Protein AF-A0A0P9UDA4-F1 (afdb_monomer_lite)

Structure (mmCIF, N/CA/C/O backbone):
data_AF-A0A0P9UDA4-F1
#
_entry.id   AF-A0A0P9UDA4-F1
#
loop_
_atom_site.group_PDB
_atom_site.id
_atom_site.type_symbol
_atom_site.label_atom_id
_atom_site.label_alt_id
_atom_site.label_comp_id
_atom_site.label_asy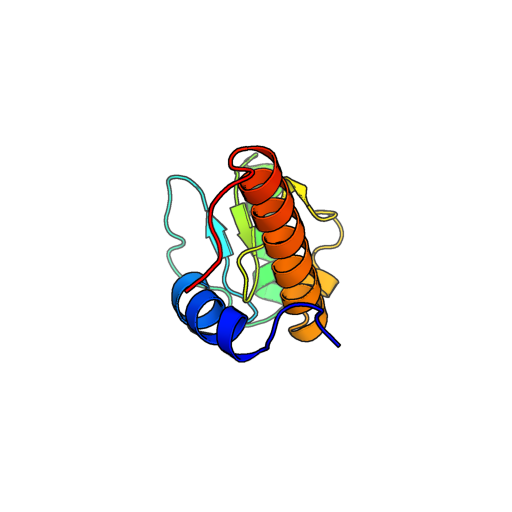m_id
_atom_site.label_entity_id
_atom_site.label_seq_id
_atom_site.pdbx_PDB_ins_code
_atom_site.Cartn_x
_atom_site.Cartn_y
_atom_site.Cartn_z
_atom_site.occupancy
_atom_site.B_iso_or_equiv
_atom_site.auth_seq_id
_atom_site.auth_comp_id
_atom_site.auth_asym_id
_atom_site.auth_atom_id
_atom_site.pdbx_PDB_model_num
ATOM 1 N N . ALA A 1 1 ? 11.739 -12.429 -7.109 1.00 46.22 1 ALA A N 1
ATOM 2 C CA . ALA A 1 1 ? 12.213 -11.036 -6.944 1.00 46.22 1 ALA A CA 1
ATOM 3 C C . ALA A 1 1 ? 11.407 -10.136 -7.881 1.00 46.22 1 ALA A C 1
ATOM 5 O O . ALA A 1 1 ? 10.930 -10.681 -8.873 1.00 46.22 1 ALA A O 1
ATOM 6 N N . PRO A 1 2 ? 11.183 -8.840 -7.580 1.00 55.38 2 PRO A N 1
ATOM 7 C CA . PRO A 1 2 ? 10.509 -7.946 -8.519 1.00 55.38 2 PRO A CA 1
ATOM 8 C C . PRO A 1 2 ? 11.324 -7.843 -9.812 1.00 55.38 2 PRO A C 1
ATOM 10 O O . PRO A 1 2 ? 12.552 -7.828 -9.785 1.00 55.38 2 PRO A O 1
ATOM 13 N N . SER A 1 3 ? 10.622 -7.813 -10.932 1.00 67.00 3 SER A N 1
ATOM 14 C CA . SER A 1 3 ? 11.156 -7.659 -12.288 1.00 67.00 3 SER A CA 1
ATOM 15 C C . SER A 1 3 ? 11.592 -6.220 -12.601 1.00 67.00 3 SER A C 1
ATOM 17 O O . SER A 1 3 ? 12.368 -5.992 -13.525 1.00 67.00 3 SER A O 1
ATOM 19 N N . ILE A 1 4 ? 11.174 -5.258 -11.772 1.00 71.25 4 ILE A N 1
ATOM 20 C CA . ILE A 1 4 ? 11.683 -3.883 -11.731 1.00 71.25 4 ILE A CA 1
ATOM 21 C C . ILE A 1 4 ? 12.861 -3.801 -10.751 1.00 71.25 4 ILE A C 1
ATOM 23 O O . ILE A 1 4 ? 12.786 -4.309 -9.629 1.00 71.25 4 ILE A O 1
ATOM 27 N N . HIS A 1 5 ? 13.927 -3.099 -11.143 1.00 73.38 5 HIS A N 1
ATOM 28 C CA . HIS A 1 5 ? 15.087 -2.875 -10.283 1.00 73.38 5 HIS A CA 1
ATOM 29 C C . HIS A 1 5 ? 14.683 -2.135 -8.985 1.00 73.38 5 HIS A C 1
ATOM 31 O O . HIS A 1 5 ? 13.993 -1.115 -9.060 1.00 73.38 5 HIS A O 1
ATOM 37 N N . PRO A 1 6 ? 15.130 -2.568 -7.786 1.00 71.31 6 PRO A N 1
ATOM 38 C CA . PRO A 1 6 ? 14.732 -1.950 -6.514 1.00 71.31 6 PRO A CA 1
ATOM 39 C C . PRO A 1 6 ? 14.954 -0.432 -6.447 1.00 71.31 6 PRO A C 1
ATOM 41 O O . PRO A 1 6 ? 14.128 0.287 -5.891 1.00 71.31 6 PRO A O 1
ATOM 44 N N . ALA A 1 7 ? 16.024 0.070 -7.077 1.00 76.25 7 ALA A N 1
ATOM 45 C CA . ALA A 1 7 ? 16.315 1.507 -7.148 1.00 76.25 7 ALA A CA 1
ATOM 46 C C . ALA A 1 7 ? 15.215 2.332 -7.846 1.00 76.25 7 ALA A C 1
ATOM 48 O O . ALA A 1 7 ? 15.097 3.525 -7.583 1.00 76.25 7 ALA A O 1
ATOM 49 N N . THR A 1 8 ? 14.397 1.711 -8.699 1.00 79.25 8 THR A N 1
ATOM 50 C CA . THR A 1 8 ? 13.256 2.355 -9.360 1.00 79.25 8 THR A CA 1
ATOM 51 C C . THR A 1 8 ? 12.040 2.437 -8.434 1.00 79.25 8 THR A C 1
ATOM 53 O O . THR A 1 8 ? 11.321 3.431 -8.460 1.00 79.25 8 THR A O 1
ATOM 56 N N . LEU A 1 9 ? 11.814 1.430 -7.581 1.00 84.06 9 LEU A N 1
ATOM 57 C CA . LEU A 1 9 ? 10.660 1.390 -6.671 1.00 84.06 9 LEU A CA 1
ATOM 58 C C . LEU A 1 9 ? 10.852 2.242 -5.413 1.00 84.06 9 LEU A C 1
ATOM 60 O O . LEU A 1 9 ? 9.888 2.831 -4.935 1.00 84.06 9 LEU A O 1
ATOM 64 N N . THR A 1 10 ? 12.070 2.351 -4.881 1.00 87.31 10 THR A N 1
ATOM 65 C CA . THR A 1 10 ? 12.350 3.136 -3.664 1.00 87.31 10 THR A CA 1
ATOM 66 C C . THR A 1 10 ? 11.843 4.587 -3.714 1.00 87.31 10 THR A C 1
ATOM 68 O O . THR A 1 10 ? 11.149 4.991 -2.777 1.00 87.31 10 THR A O 1
ATOM 71 N N . PRO A 1 11 ? 12.145 5.400 -4.751 1.00 90.31 11 PRO A N 1
ATOM 72 C CA . PRO A 1 11 ? 11.641 6.772 -4.816 1.00 90.31 11 PRO A CA 1
ATOM 73 C C . PRO A 1 11 ? 10.116 6.830 -4.962 1.00 90.31 11 PRO A C 1
ATOM 75 O O . PRO A 1 11 ? 9.503 7.732 -4.399 1.00 90.31 11 PRO A O 1
ATOM 78 N N . ILE A 1 12 ? 9.504 5.856 -5.646 1.00 88.56 12 ILE A N 1
ATOM 79 C CA . ILE A 1 12 ? 8.044 5.745 -5.759 1.00 88.56 12 ILE A CA 1
ATOM 80 C C . ILE A 1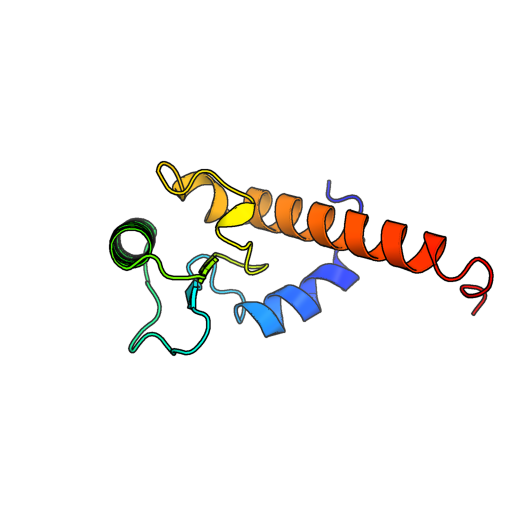 12 ? 7.449 5.523 -4.370 1.00 88.56 12 ILE A C 1
ATOM 82 O O . ILE A 1 12 ? 6.672 6.342 -3.902 1.00 88.56 12 ILE A O 1
ATOM 86 N N . VAL A 1 13 ? 7.890 4.490 -3.651 1.00 93.50 13 VAL A N 1
ATOM 87 C CA . VAL A 1 13 ? 7.381 4.166 -2.306 1.00 93.50 13 VAL A CA 1
ATOM 88 C C . VAL A 1 13 ? 7.530 5.340 -1.339 1.00 93.50 13 VAL A C 1
ATOM 90 O O . VAL A 1 13 ? 6.626 5.612 -0.547 1.00 93.50 13 VAL A O 1
ATOM 93 N N . LYS A 1 14 ? 8.651 6.069 -1.411 1.00 93.94 14 LYS A N 1
ATOM 94 C CA . LYS A 1 14 ? 8.865 7.269 -0.597 1.00 93.94 14 LYS A CA 1
ATOM 95 C C . LYS A 1 14 ? 7.800 8.334 -0.867 1.00 93.94 14 LYS A C 1
ATOM 97 O O . LYS A 1 14 ? 7.250 8.872 0.088 1.00 93.94 14 LYS A O 1
ATOM 102 N N . THR A 1 15 ? 7.516 8.630 -2.133 1.00 92.12 15 THR A N 1
ATOM 103 C CA . THR A 1 15 ? 6.506 9.625 -2.529 1.00 92.12 15 THR A CA 1
ATOM 104 C C . THR A 1 15 ? 5.089 9.162 -2.200 1.00 92.12 15 THR A C 1
ATOM 106 O O . THR A 1 15 ? 4.293 9.945 -1.695 1.00 92.12 15 THR A O 1
ATOM 109 N N . GLU A 1 16 ? 4.793 7.888 -2.444 1.00 91.62 16 GLU A N 1
ATOM 110 C CA . GLU A 1 16 ? 3.447 7.324 -2.333 1.00 91.62 16 GLU A CA 1
ATOM 111 C C . GLU A 1 16 ? 3.007 7.092 -0.881 1.00 91.62 16 GLU A C 1
ATOM 113 O O . GLU A 1 16 ? 1.836 7.240 -0.545 1.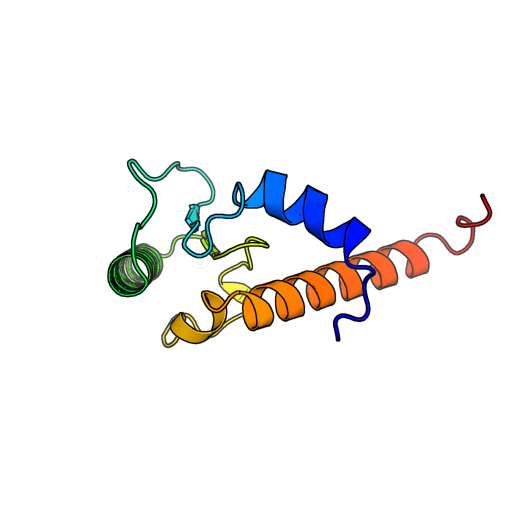00 91.62 16 GLU A O 1
ATOM 118 N N . SER A 1 17 ? 3.935 6.722 0.005 1.00 95.38 17 SER A N 1
ATOM 119 C CA . SER A 1 17 ? 3.582 6.288 1.365 1.00 95.38 17 SER A CA 1
ATOM 120 C C . SER A 1 17 ? 4.507 6.800 2.463 1.00 95.38 17 SER A C 1
ATOM 122 O O . SER A 1 17 ? 4.241 6.550 3.637 1.00 95.38 17 SER A O 1
ATOM 124 N N . SER A 1 18 ? 5.617 7.470 2.129 1.00 95.75 18 SER A N 1
ATOM 125 C CA . SER A 1 18 ? 6.705 7.745 3.085 1.00 95.75 18 SER A CA 1
ATOM 126 C C . SER A 1 18 ? 7.183 6.483 3.824 1.00 95.75 18 SER A C 1
ATOM 128 O O . SER A 1 18 ? 7.570 6.550 4.987 1.00 95.75 18 SER A O 1
ATOM 130 N N . PHE A 1 19 ? 7.149 5.329 3.145 1.00 95.81 19 PHE A N 1
ATOM 131 C CA . PHE A 1 19 ? 7.437 4.000 3.702 1.00 95.81 19 PHE A CA 1
ATOM 132 C C . PHE A 1 19 ? 6.465 3.519 4.794 1.00 95.81 19 PHE A C 1
ATOM 134 O O . PHE A 1 19 ? 6.783 2.576 5.516 1.00 95.81 19 PHE A O 1
ATOM 141 N N . ASN A 1 20 ? 5.273 4.112 4.909 1.00 97.56 20 ASN A N 1
ATOM 142 C CA . ASN A 1 20 ? 4.226 3.596 5.785 1.00 97.56 20 ASN A CA 1
ATOM 143 C C . ASN A 1 20 ? 3.503 2.410 5.109 1.00 97.56 20 ASN A C 1
ATOM 145 O O . ASN A 1 20 ? 2.773 2.623 4.135 1.00 97.56 20 ASN A O 1
ATOM 149 N N . PRO A 1 21 ? 3.638 1.168 5.618 1.00 97.75 21 PRO A N 1
ATOM 150 C CA . PRO A 1 21 ? 2.979 0.009 5.023 1.00 97.75 21 PRO A CA 1
ATOM 151 C C . PRO A 1 21 ? 1.456 0.079 5.120 1.00 97.75 21 PRO A C 1
ATOM 153 O O . PRO A 1 21 ? 0.795 -0.570 4.322 1.00 97.75 21 PRO A O 1
ATOM 156 N N . TYR A 1 22 ? 0.903 0.883 6.032 1.00 98.62 22 TYR A N 1
ATOM 157 C CA . TYR A 1 22 ? -0.535 1.056 6.239 1.00 98.62 22 TYR A CA 1
ATOM 158 C C . TYR A 1 22 ? -1.087 2.342 5.615 1.00 98.62 22 TYR A C 1
ATOM 160 O O . TYR A 1 22 ? -2.202 2.744 5.938 1.00 98.62 22 TYR A O 1
ATOM 168 N N . ALA A 1 23 ? -0.323 3.005 4.740 1.00 98.50 23 ALA A N 1
ATOM 169 C CA . ALA A 1 23 ? -0.769 4.226 4.080 1.00 98.50 23 ALA A CA 1
ATOM 170 C C . ALA A 1 23 ? -2.052 3.989 3.268 1.00 98.50 23 ALA A C 1
ATOM 172 O O . ALA A 1 23 ? -2.121 3.061 2.463 1.00 98.50 23 ALA A O 1
ATOM 173 N N . ILE A 1 24 ? -3.044 4.858 3.433 1.00 98.62 24 ILE A N 1
ATOM 174 C CA . ILE A 1 24 ? -4.290 4.871 2.670 1.00 98.62 24 ILE A CA 1
ATOM 175 C C . ILE A 1 24 ? -4.465 6.259 2.052 1.00 98.62 24 ILE A C 1
ATOM 177 O O . ILE A 1 24 ? -4.595 7.263 2.763 1.00 98.62 24 ILE A O 1
ATOM 181 N N . GLY A 1 25 ? -4.478 6.303 0.722 1.00 98.12 25 GLY A N 1
ATOM 182 C CA . GLY A 1 25 ? -4.787 7.484 -0.077 1.00 98.12 25 GLY A CA 1
ATOM 183 C C . GLY A 1 25 ? -6.214 7.407 -0.609 1.00 98.12 25 GLY A C 1
ATOM 184 O O . GLY A 1 25 ? -6.638 6.362 -1.098 1.00 98.12 25 GLY A O 1
ATOM 185 N N . VAL A 1 26 ? -6.971 8.501 -0.531 1.00 98.31 26 VAL A N 1
ATOM 186 C CA . VAL A 1 26 ? -8.374 8.548 -0.969 1.00 98.31 26 VAL A CA 1
ATOM 187 C C . VAL A 1 26 ? -8.551 9.654 -2.004 1.00 98.31 26 VAL A C 1
ATOM 189 O O . VAL A 1 26 ? -8.067 10.770 -1.833 1.00 98.31 26 VAL A O 1
ATOM 192 N N . VAL A 1 27 ? -9.247 9.367 -3.102 1.00 97.06 27 VAL A N 1
ATOM 193 C CA . VAL A 1 27 ? -9.487 10.362 -4.151 1.00 97.06 27 VAL A CA 1
ATOM 194 C C . VAL A 1 27 ? -10.412 11.454 -3.614 1.00 97.06 27 VAL A C 1
ATOM 196 O O . VAL A 1 27 ? -11.514 11.174 -3.146 1.00 97.06 27 VAL A O 1
ATOM 199 N N . GLY A 1 28 ? -9.959 12.706 -3.693 1.00 95.25 28 GLY A N 1
ATOM 200 C CA . GLY A 1 28 ? -10.751 13.883 -3.324 1.00 95.25 28 GLY A CA 1
ATOM 201 C C . GLY A 1 28 ? -10.835 14.182 -1.823 1.00 95.25 28 GLY A C 1
ATOM 202 O O . GLY A 1 28 ? -11.520 15.132 -1.453 1.00 95.25 28 GLY A O 1
ATOM 203 N N . LYS A 1 29 ? -10.152 13.423 -0.954 1.00 94.12 29 LYS A N 1
ATOM 204 C CA . LYS A 1 29 ? -10.087 13.713 0.489 1.00 94.12 29 LYS A CA 1
ATOM 205 C C . LYS A 1 29 ? -8.804 13.197 1.133 1.00 94.12 29 LYS A C 1
ATOM 207 O O . LYS A 1 29 ? -8.206 12.230 0.678 1.00 94.12 29 LYS A O 1
ATOM 212 N N . VAL A 1 30 ? -8.413 13.831 2.234 1.00 94.19 30 VAL A N 1
ATOM 213 C CA . VAL A 1 30 ? -7.285 13.406 3.071 1.00 94.19 30 VAL A CA 1
ATOM 214 C C . VAL A 1 30 ? -7.841 12.800 4.353 1.00 94.19 30 VAL A C 1
ATOM 216 O O . VAL A 1 30 ? -8.745 13.370 4.966 1.00 94.19 30 VAL A O 1
ATOM 219 N N . LEU A 1 31 ? -7.320 11.640 4.756 1.00 94.94 31 LEU A N 1
ATOM 220 C CA . LEU A 1 31 ? -7.673 11.054 6.045 1.00 94.94 31 LEU A CA 1
ATOM 221 C C . LEU A 1 31 ? -7.134 11.937 7.184 1.00 94.94 31 LEU A C 1
ATOM 223 O O . LEU A 1 31 ? -5.976 12.349 7.116 1.00 94.94 31 LEU A O 1
ATOM 227 N N . PRO A 1 32 ? -7.909 12.181 8.258 1.00 94.44 32 PRO A N 1
ATOM 228 C CA . PRO A 1 32 ? -7.440 12.968 9.401 1.00 94.44 32 PRO A CA 1
ATOM 229 C C . PRO A 1 32 ? -6.183 12.386 10.060 1.00 94.44 32 PRO A C 1
ATOM 231 O O . PRO A 1 32 ? -5.336 13.124 10.556 1.00 94.44 32 PRO A O 1
ATOM 234 N N . ARG A 1 33 ? -6.064 11.052 10.056 1.00 96.06 33 ARG A N 1
ATOM 235 C CA . ARG A 1 33 ? -4.870 10.315 10.471 1.00 96.06 33 ARG A CA 1
ATOM 236 C C . ARG A 1 33 ? -4.704 9.062 9.622 1.00 96.06 33 ARG A C 1
ATOM 238 O O . ARG A 1 33 ? -5.692 8.457 9.213 1.00 96.06 33 ARG A O 1
ATOM 245 N N . GLN A 1 34 ? -3.457 8.665 9.403 1.00 98.12 34 GLN A N 1
ATOM 246 C CA . GLN A 1 34 ? -3.147 7.375 8.797 1.00 98.12 34 GLN A CA 1
ATOM 247 C C . GLN A 1 34 ? -3.287 6.248 9.836 1.00 98.12 34 GLN A C 1
ATOM 249 O O . GLN A 1 34 ? -3.023 6.493 11.020 1.00 98.12 34 GLN A O 1
ATOM 254 N N . PRO A 1 35 ? -3.692 5.034 9.422 1.00 98.38 35 PRO A N 1
ATOM 255 C CA . PRO A 1 35 ? -3.681 3.867 10.297 1.00 98.38 35 PRO A CA 1
ATOM 256 C C . PRO A 1 35 ? -2.276 3.570 10.828 1.00 98.38 35 PRO A C 1
ATOM 258 O O . PRO A 1 35 ? -1.280 3.765 10.125 1.00 98.38 35 PRO A O 1
ATOM 261 N N . GLN A 1 36 ? -2.201 3.077 12.062 1.00 97.69 36 GLN A N 1
ATOM 262 C CA . GLN A 1 36 ? -0.945 2.700 12.722 1.00 97.69 36 GLN A CA 1
ATOM 263 C C . GLN A 1 36 ? -0.774 1.183 12.872 1.00 97.69 36 GLN A C 1
ATOM 265 O O . GLN A 1 36 ? 0.298 0.716 13.254 1.00 97.69 36 GLN A O 1
ATOM 270 N N . SER A 1 37 ? -1.809 0.407 12.551 1.00 98.44 37 SER A N 1
ATOM 271 C CA . SER A 1 37 ? -1.788 -1.052 12.581 1.00 98.44 37 SER A CA 1
ATOM 272 C C . SER A 1 37 ? -2.574 -1.641 11.413 1.00 98.44 37 SER A C 1
ATOM 274 O O . SER A 1 37 ? -3.376 -0.956 10.772 1.00 98.44 37 SER A O 1
ATOM 276 N N . LEU A 1 38 ? -2.364 -2.937 11.169 1.00 98.62 38 LEU A N 1
ATOM 277 C CA . LEU A 1 38 ? -3.136 -3.692 10.187 1.00 98.62 38 LEU A CA 1
ATOM 278 C C . LEU A 1 38 ? -4.640 -3.642 10.495 1.00 98.62 38 LEU A C 1
ATOM 280 O O . LEU A 1 38 ? -5.430 -3.377 9.595 1.00 98.62 38 LEU A O 1
ATOM 284 N N . ASP A 1 39 ? -5.026 -3.831 11.757 1.00 98.56 39 ASP A N 1
ATOM 285 C CA . ASP A 1 39 ? -6.435 -3.830 12.166 1.00 98.56 39 ASP A CA 1
ATOM 286 C C . ASP A 1 39 ? -7.102 -2.475 11.903 1.00 98.56 39 ASP A C 1
ATOM 288 O O . ASP A 1 39 ? -8.198 -2.421 11.343 1.00 98.56 39 ASP A O 1
ATOM 292 N N . GLU A 1 40 ? -6.425 -1.367 12.234 1.00 98.56 40 GLU A N 1
ATOM 293 C CA . GLU A 1 40 ? -6.924 -0.029 11.904 1.00 98.56 40 GLU A CA 1
ATOM 294 C C . GLU A 1 40 ? -7.061 0.160 10.390 1.00 98.56 40 GLU A C 1
ATOM 296 O O . GLU A 1 40 ? -8.054 0.715 9.921 1.00 98.56 40 GLU A O 1
ATOM 301 N N . ALA A 1 41 ? -6.086 -0.319 9.616 1.00 98.69 41 ALA A N 1
ATOM 302 C CA . ALA A 1 41 ? -6.094 -0.178 8.167 1.00 98.69 41 ALA A CA 1
ATOM 303 C C . ALA A 1 41 ? -7.255 -0.957 7.529 1.00 98.69 41 ALA A C 1
ATOM 305 O O . ALA A 1 41 ? -7.955 -0.427 6.667 1.00 98.69 41 ALA A O 1
ATOM 306 N N . VAL A 1 42 ? -7.520 -2.177 8.003 1.00 98.69 42 VAL A N 1
ATOM 307 C CA . VAL A 1 42 ? -8.659 -3.003 7.573 1.00 98.69 42 VAL A CA 1
ATOM 308 C C . VAL A 1 42 ? -9.991 -2.331 7.916 1.00 98.69 42 VAL A C 1
ATOM 310 O O . VAL A 1 42 ? -10.902 -2.333 7.088 1.00 98.69 42 VAL A O 1
ATOM 313 N N . LEU A 1 43 ? -10.117 -1.727 9.102 1.00 98.56 43 LEU A N 1
ATOM 314 C CA . LEU A 1 43 ? -11.326 -0.992 9.492 1.00 98.56 43 LEU A CA 1
ATOM 315 C C . LEU A 1 43 ? -11.576 0.218 8.584 1.00 98.56 43 LEU A C 1
ATOM 317 O O . LEU A 1 43 ? -12.697 0.401 8.110 1.00 98.56 43 LEU A O 1
ATOM 321 N N . VAL A 1 44 ? -10.536 1.000 8.282 1.00 98.56 44 VAL A N 1
ATOM 322 C CA . VAL A 1 44 ? -10.648 2.140 7.359 1.00 98.56 44 VAL A CA 1
ATOM 323 C C . VAL A 1 44 ? -11.017 1.673 5.950 1.00 98.56 44 VAL A C 1
ATOM 325 O O . VAL A 1 44 ? -11.868 2.289 5.313 1.00 98.56 44 VAL A O 1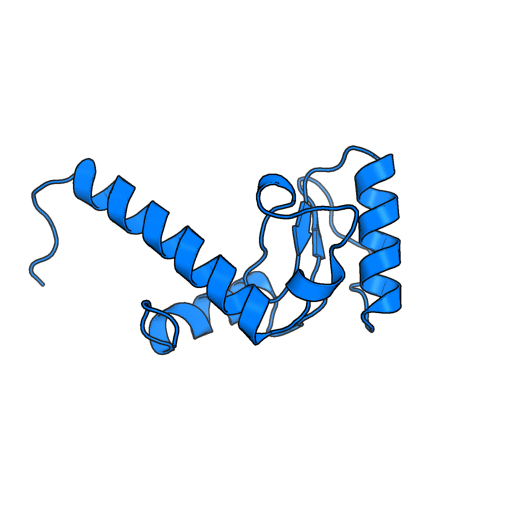
ATOM 328 N N . VAL A 1 45 ? -10.445 0.565 5.462 1.00 98.62 45 VAL A N 1
ATOM 329 C CA . VAL A 1 45 ? -10.827 -0.010 4.160 1.00 98.62 45 VAL A CA 1
ATOM 330 C C . VAL A 1 45 ? -12.311 -0.376 4.133 1.00 98.62 45 VAL A C 1
ATOM 332 O O . VAL A 1 45 ? -12.992 -0.004 3.181 1.00 98.62 45 VAL A O 1
ATOM 335 N N . LYS A 1 46 ? -12.833 -1.042 5.172 1.00 98.50 46 LYS A N 1
ATOM 336 C CA . LYS A 1 46 ? -14.263 -1.391 5.259 1.00 98.50 46 LYS A CA 1
ATOM 337 C C . LYS A 1 46 ? -15.151 -0.150 5.180 1.00 98.50 46 LYS A C 1
ATOM 339 O O . LYS A 1 46 ? -16.056 -0.111 4.352 1.00 98.50 46 LYS A O 1
ATOM 344 N N . GLN A 1 47 ? -14.825 0.888 5.950 1.00 98.12 47 GLN A N 1
ATOM 345 C CA . GLN A 1 47 ? -15.549 2.159 5.908 1.00 98.12 47 GLN A CA 1
ATOM 346 C C . GLN A 1 47 ? -15.523 2.784 4.501 1.00 98.12 47 GLN A C 1
ATOM 348 O O . GLN A 1 47 ? -16.555 3.181 3.969 1.00 98.12 47 GLN A O 1
ATOM 353 N N . LEU A 1 48 ? -14.354 2.841 3.855 1.00 98.38 48 LEU A N 1
ATOM 354 C CA . LEU A 1 48 ? -14.222 3.415 2.512 1.00 98.38 48 LEU A CA 1
ATOM 355 C C . LEU A 1 48 ? -14.977 2.612 1.442 1.00 98.38 48 LEU A C 1
ATOM 357 O O . LEU A 1 48 ? -15.448 3.192 0.461 1.00 98.38 48 LEU A O 1
ATOM 361 N N . VAL A 1 49 ? -15.098 1.292 1.612 1.00 98.31 49 VAL A N 1
ATOM 362 C CA . VAL A 1 49 ? -15.914 0.430 0.743 1.00 98.31 49 VAL A CA 1
ATOM 363 C C . VAL A 1 49 ? -17.398 0.751 0.902 1.00 98.31 49 VAL A C 1
ATOM 365 O O . VAL A 1 49 ? -18.071 0.930 -0.113 1.00 98.31 49 VAL A O 1
ATOM 368 N N . GLU A 1 50 ? -17.890 0.871 2.137 1.00 98.12 50 GLU A N 1
ATOM 369 C CA . GLU A 1 50 ? -19.282 1.242 2.439 1.00 98.12 50 GLU A CA 1
ATOM 370 C C . GLU A 1 50 ? -19.635 2.637 1.900 1.00 98.12 50 GLU A C 1
ATOM 372 O O . GLU A 1 50 ? -20.720 2.845 1.362 1.00 98.12 50 GLU A O 1
ATOM 377 N N . GLU A 1 51 ? -18.690 3.577 1.958 1.00 97.25 51 GLU A N 1
ATOM 378 C CA . GLU A 1 51 ? -18.822 4.922 1.385 1.00 97.25 51 GLU A CA 1
ATOM 379 C C . GLU A 1 51 ? -18.763 4.950 -0.155 1.00 97.25 51 GLU A C 1
ATOM 381 O O . GLU A 1 51 ? -18.960 6.004 -0.764 1.00 97.25 51 GLU A O 1
ATOM 386 N N . GLY A 1 52 ? -18.433 3.831 -0.810 1.00 97.44 52 GLY A N 1
ATOM 387 C CA . GLY A 1 52 ? -18.225 3.781 -2.259 1.00 97.44 52 GLY A CA 1
ATOM 388 C C . GLY A 1 52 ? -17.001 4.575 -2.736 1.00 97.44 52 GLY A C 1
ATOM 389 O O . GLY A 1 52 ? -16.908 4.914 -3.917 1.00 97.44 52 GLY A O 1
ATOM 390 N N . ALA A 1 53 ? -16.049 4.871 -1.848 1.00 98.19 53 ALA A N 1
ATOM 391 C CA . ALA A 1 53 ? -14.896 5.707 -2.154 1.00 98.19 53 ALA A CA 1
ATOM 392 C C . ALA A 1 53 ? -13.947 5.049 -3.173 1.00 98.19 53 ALA A C 1
ATOM 394 O O . ALA A 1 53 ? -13.874 3.824 -3.316 1.00 98.19 53 ALA A O 1
ATOM 395 N N . ASN A 1 54 ? -13.169 5.880 -3.870 1.00 98.31 54 ASN A N 1
ATOM 396 C CA . ASN A 1 54 ? -12.012 5.432 -4.640 1.00 98.31 54 ASN A CA 1
ATOM 397 C C . ASN A 1 54 ? -10.742 5.681 -3.819 1.00 98.31 54 ASN A C 1
ATOM 399 O O . ASN A 1 54 ? -10.497 6.811 -3.398 1.00 98.31 54 ASN A O 1
ATOM 403 N N . PHE A 1 55 ? -9.961 4.635 -3.567 1.00 98.62 55 PHE A N 1
ATOM 404 C CA . PHE A 1 55 ? -8.816 4.688 -2.665 1.00 98.62 55 PHE A CA 1
ATOM 405 C C . PHE A 1 55 ? -7.722 3.700 -3.072 1.00 98.62 55 PHE A C 1
ATOM 407 O O . PHE A 1 55 ? -7.955 2.765 -3.843 1.00 98.62 55 PHE A O 1
ATOM 414 N N . SER A 1 56 ? -6.538 3.925 -2.519 1.00 98.50 56 SER A N 1
ATOM 415 C CA . SER A 1 56 ? -5.329 3.134 -2.696 1.00 98.50 56 SER A CA 1
ATOM 416 C C . SER A 1 56 ? -4.706 2.789 -1.346 1.00 98.50 56 SER A C 1
ATOM 418 O O . SER A 1 56 ? -4.866 3.551 -0.392 1.00 98.50 56 SER A O 1
ATOM 420 N N . ILE A 1 57 ? -4.004 1.654 -1.256 1.00 98.69 57 ILE A N 1
ATOM 421 C CA . ILE A 1 57 ? -3.415 1.172 0.002 1.00 98.69 57 ILE A CA 1
ATOM 422 C C . ILE A 1 57 ? -1.952 0.716 -0.119 1.00 98.69 57 ILE A C 1
ATOM 424 O O . ILE A 1 57 ? -1.497 0.196 -1.145 1.00 98.69 57 ILE A O 1
ATOM 428 N N . GLY A 1 58 ? -1.232 0.873 0.989 1.00 98.38 58 GLY A N 1
ATOM 429 C CA . GLY A 1 58 ? 0.117 0.379 1.234 1.00 98.38 58 GLY A CA 1
ATOM 430 C C . GLY A 1 58 ? 1.236 1.123 0.505 1.00 98.38 58 GLY A C 1
ATOM 431 O O . GLY A 1 58 ? 1.047 2.215 -0.031 1.00 98.38 58 GLY A O 1
ATOM 432 N N . LEU A 1 59 ? 2.431 0.529 0.522 1.00 97.81 59 LEU A N 1
ATOM 433 C CA . LEU A 1 59 ? 3.696 1.170 0.136 1.00 97.81 59 LEU A CA 1
ATOM 434 C C . LEU A 1 59 ? 3.704 1.799 -1.265 1.00 97.81 59 LEU A C 1
ATOM 436 O O . LEU A 1 59 ? 4.230 2.894 -1.445 1.00 97.81 59 LEU A O 1
ATOM 440 N N . GLY A 1 60 ? 3.151 1.098 -2.247 1.00 96.75 60 GLY A N 1
ATOM 441 C CA . GLY A 1 60 ? 3.028 1.526 -3.637 1.00 96.75 60 GLY A CA 1
ATOM 442 C C . GLY A 1 60 ? 1.625 1.998 -4.007 1.00 96.75 60 GLY A C 1
ATOM 443 O O . GLY A 1 60 ? 1.320 2.044 -5.194 1.00 96.75 60 GLY A O 1
ATOM 444 N N . GLN A 1 61 ? 0.772 2.283 -3.014 1.00 97.94 61 GLN A N 1
ATOM 445 C CA . GLN A 1 61 ? -0.572 2.839 -3.202 1.00 97.94 61 GLN A CA 1
ATOM 446 C C . GLN A 1 61 ? -1.395 2.087 -4.266 1.00 97.94 61 GLN A C 1
ATOM 448 O O . GLN A 1 61 ? -1.913 2.660 -5.228 1.00 97.94 61 GLN A O 1
ATOM 453 N N . ILE A 1 62 ? -1.568 0.777 -4.063 1.00 98.12 62 ILE A N 1
ATOM 454 C CA . ILE A 1 62 ? -2.357 -0.075 -4.960 1.00 98.12 62 ILE A CA 1
ATOM 455 C C . ILE A 1 62 ? -3.825 0.325 -4.871 1.00 98.12 62 ILE A C 1
ATOM 457 O O . ILE A 1 62 ? -4.394 0.312 -3.785 1.00 98.12 62 ILE A O 1
ATOM 461 N N . ASN A 1 63 ? -4.440 0.664 -6.004 1.00 98.00 63 ASN A N 1
ATOM 462 C CA . ASN A 1 63 ? -5.837 1.095 -6.051 1.00 98.00 63 ASN A CA 1
ATOM 463 C C . ASN A 1 63 ? -6.821 -0.063 -5.807 1.00 98.00 63 ASN A C 1
ATOM 465 O O . ASN A 1 63 ? -6.582 -1.176 -6.279 1.00 98.00 63 ASN A O 1
ATOM 469 N N . ARG A 1 64 ? -7.960 0.226 -5.153 1.00 98.00 64 ARG A N 1
ATOM 470 C CA . ARG A 1 64 ? -9.054 -0.716 -4.829 1.00 98.00 64 ARG A CA 1
ATOM 471 C C . ARG A 1 64 ? -9.572 -1.556 -5.996 1.00 98.00 64 ARG A C 1
ATOM 473 O O . ARG A 1 64 ? -10.197 -2.581 -5.771 1.00 98.00 64 ARG A O 1
ATOM 480 N N . GLN A 1 65 ? -9.346 -1.123 -7.233 1.00 97.00 65 GLN A N 1
ATOM 481 C CA . GLN A 1 65 ? -9.716 -1.869 -8.436 1.00 97.00 65 GLN A CA 1
ATOM 482 C C . GLN A 1 65 ? -8.815 -3.090 -8.702 1.00 97.00 65 GLN A C 1
ATOM 484 O O . GLN A 1 65 ? -9.172 -3.931 -9.520 1.00 97.00 65 GLN A O 1
ATOM 489 N N . HIS A 1 66 ? -7.662 -3.201 -8.031 1.00 96.38 66 HIS A N 1
ATOM 490 C CA . HIS A 1 66 ? -6.643 -4.224 -8.304 1.00 96.38 66 HIS A CA 1
ATOM 491 C C . HIS A 1 66 ? -6.492 -5.278 -7.194 1.00 96.38 66 HIS A C 1
ATOM 493 O O . HIS A 1 66 ? -5.572 -6.093 -7.254 1.00 96.38 66 HIS A O 1
ATOM 499 N N . PHE A 1 67 ? -7.355 -5.275 -6.176 1.00 97.12 67 PHE A N 1
ATOM 500 C CA . PHE A 1 67 ? -7.358 -6.282 -5.111 1.00 97.12 67 PHE A CA 1
ATOM 501 C C . PHE A 1 67 ? -8.769 -6.557 -4.588 1.00 97.12 67 PHE A C 1
ATOM 503 O O . PHE A 1 67 ? -9.693 -5.777 -4.812 1.00 97.12 67 PHE A O 1
ATOM 510 N N . ASP A 1 68 ? -8.929 -7.671 -3.873 1.00 97.81 68 ASP A N 1
ATOM 511 C CA . ASP A 1 68 ? -10.178 -7.992 -3.185 1.00 97.81 68 ASP A CA 1
ATOM 512 C C . ASP A 1 68 ? -10.322 -7.136 -1.922 1.00 97.81 68 ASP A C 1
ATOM 514 O O . ASP A 1 68 ? -9.649 -7.352 -0.915 1.00 97.81 68 ASP A O 1
ATOM 518 N N . VAL A 1 69 ? -11.217 -6.150 -1.975 1.00 97.50 69 VAL A N 1
ATOM 519 C CA . VAL A 1 69 ? -11.479 -5.240 -0.853 1.00 97.50 69 VAL A CA 1
ATOM 520 C C . VAL A 1 69 ? -12.097 -5.934 0.366 1.00 97.50 69 VAL A C 1
ATOM 522 O O . VAL A 1 69 ? -12.041 -5.373 1.457 1.00 97.50 69 VAL A O 1
ATOM 525 N N . ASN A 1 70 ? -12.648 -7.145 0.214 1.00 97.44 70 ASN A N 1
ATOM 526 C CA . ASN A 1 70 ? -13.150 -7.941 1.340 1.00 97.44 70 ASN A CA 1
ATOM 527 C C . ASN A 1 70 ? -12.027 -8.669 2.090 1.00 97.44 70 ASN A C 1
ATOM 529 O O . ASN A 1 70 ? -12.252 -9.158 3.196 1.00 97.44 70 ASN A O 1
ATOM 533 N N . ARG A 1 71 ? -10.829 -8.737 1.494 1.00 97.75 71 ARG A N 1
ATOM 534 C CA . ARG A 1 71 ? -9.631 -9.345 2.075 1.00 97.75 71 ARG A CA 1
ATOM 535 C C . ARG A 1 71 ? -8.381 -8.497 1.778 1.00 97.75 71 ARG 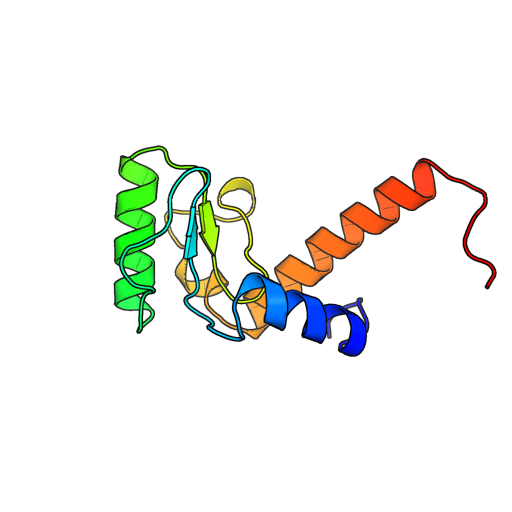A C 1
ATOM 537 O O . ARG A 1 71 ? -7.504 -8.927 1.020 1.00 97.75 71 ARG A O 1
ATOM 544 N N . PRO A 1 72 ? -8.291 -7.270 2.326 1.00 98.31 72 PRO A N 1
ATOM 545 C CA . PRO A 1 72 ? -7.214 -6.334 2.009 1.00 98.31 72 PRO A CA 1
ATOM 546 C C . PRO A 1 72 ? -5.895 -6.636 2.740 1.00 98.31 72 PRO A C 1
ATOM 548 O O . PRO A 1 72 ? -4.859 -6.082 2.378 1.00 98.31 72 PRO A O 1
ATOM 551 N N . GLU A 1 73 ? -5.897 -7.503 3.755 1.00 98.50 73 GLU A N 1
ATOM 552 C CA . GLU A 1 73 ? -4.751 -7.774 4.632 1.00 98.50 73 GLU A CA 1
ATOM 553 C C . GLU A 1 73 ? -3.470 -8.148 3.873 1.00 98.50 73 GLU A C 1
ATOM 555 O O . GLU A 1 73 ? -2.420 -7.575 4.174 1.00 98.50 73 GLU A O 1
ATOM 560 N N . PRO A 1 74 ? -3.509 -9.034 2.854 1.00 98.38 74 PRO A N 1
ATOM 561 C CA . PRO A 1 74 ? -2.308 -9.391 2.106 1.00 98.38 74 PRO A CA 1
ATOM 562 C C . PRO A 1 74 ? -1.688 -8.206 1.360 1.00 98.38 74 PRO A C 1
ATOM 564 O O . PRO A 1 74 ? -0.490 -8.212 1.101 1.00 98.38 74 PRO A O 1
ATOM 567 N N . VAL A 1 75 ? -2.471 -7.181 1.013 1.00 98.31 75 VAL A N 1
ATOM 568 C CA . VAL A 1 75 ? -1.984 -6.006 0.274 1.00 98.31 75 VAL A CA 1
ATOM 569 C C . VAL A 1 75 ? -1.214 -5.052 1.188 1.00 98.31 75 VAL A C 1
ATOM 571 O O . VAL A 1 75 ? -0.378 -4.299 0.701 1.00 98.31 75 VAL A O 1
ATOM 574 N N . PHE A 1 76 ? -1.441 -5.094 2.503 1.00 98.50 76 PHE A N 1
ATOM 575 C CA . PHE A 1 76 ? -0.636 -4.355 3.481 1.00 98.50 76 PHE A CA 1
ATOM 576 C C . PHE A 1 76 ? 0.703 -5.049 3.797 1.00 98.50 76 PHE A C 1
ATOM 578 O O . PHE A 1 76 ? 1.586 -4.432 4.392 1.00 98.50 76 PHE A O 1
ATOM 585 N N . GLU A 1 77 ? 0.900 -6.306 3.375 1.00 98.00 77 GLU A N 1
ATOM 586 C CA . GLU A 1 77 ? 2.189 -6.993 3.499 1.00 98.00 77 GLU A CA 1
ATOM 587 C C . GLU A 1 77 ? 3.217 -6.352 2.542 1.00 98.00 77 GLU A C 1
ATOM 589 O O . GLU A 1 77 ? 2.972 -6.307 1.329 1.00 98.00 77 GLU A O 1
ATOM 594 N N . PRO A 1 78 ? 4.372 -5.860 3.039 1.00 95.44 78 PRO A N 1
ATOM 595 C CA . PRO A 1 78 ? 5.319 -5.084 2.239 1.00 95.44 78 PRO A CA 1
ATOM 596 C C . PRO A 1 78 ? 5.743 -5.740 0.922 1.00 95.44 78 PRO A C 1
ATOM 598 O O . PRO A 1 78 ? 5.692 -5.102 -0.130 1.00 95.44 78 PRO A O 1
ATOM 601 N N . CYS A 1 79 ? 6.144 -7.011 0.930 1.00 95.50 79 CYS A N 1
ATOM 602 C CA . CYS A 1 79 ? 6.612 -7.692 -0.274 1.00 95.50 79 CYS A CA 1
ATOM 603 C C . CYS A 1 79 ? 5.488 -7.915 -1.291 1.00 95.50 79 CYS A C 1
ATOM 605 O O . CYS A 1 79 ? 5.731 -7.846 -2.497 1.00 95.50 79 CYS A O 1
ATOM 607 N N . THR A 1 80 ? 4.272 -8.194 -0.832 1.00 96.50 80 THR A N 1
ATOM 608 C CA . THR A 1 80 ? 3.087 -8.354 -1.678 1.00 96.50 80 THR A CA 1
ATOM 609 C C . THR A 1 80 ? 2.710 -7.029 -2.306 1.00 96.50 80 THR A C 1
ATOM 611 O O . THR A 1 80 ? 2.587 -6.968 -3.529 1.00 96.50 80 THR A O 1
ATOM 614 N N . ASN A 1 81 ? 2.655 -5.958 -1.517 1.00 97.50 81 ASN A N 1
ATOM 615 C CA . ASN A 1 81 ? 2.387 -4.619 -2.022 1.00 97.50 81 ASN A CA 1
ATOM 616 C C . ASN A 1 81 ? 3.411 -4.191 -3.086 1.00 97.50 81 ASN A C 1
ATOM 618 O O . ASN A 1 81 ? 3.039 -3.768 -4.178 1.00 97.50 81 ASN A O 1
ATOM 622 N N . LEU A 1 82 ? 4.706 -4.387 -2.812 1.00 94.94 82 LEU A N 1
ATOM 623 C CA . LEU A 1 82 ? 5.781 -4.044 -3.747 1.00 94.94 82 LEU A CA 1
ATOM 624 C C . LEU A 1 82 ? 5.746 -4.889 -5.026 1.00 94.94 82 LEU A C 1
ATOM 626 O O . LEU A 1 82 ? 6.015 -4.364 -6.104 1.00 94.94 82 LEU A O 1
ATOM 630 N N . ARG A 1 83 ? 5.385 -6.178 -4.940 1.00 94.88 83 ARG A N 1
ATOM 631 C CA . ARG A 1 83 ? 5.170 -7.024 -6.128 1.00 94.88 83 ARG A CA 1
ATOM 632 C C . ARG A 1 83 ? 4.013 -6.510 -6.982 1.00 94.88 83 ARG A C 1
ATOM 634 O O . ARG A 1 83 ? 4.144 -6.466 -8.201 1.00 94.88 83 ARG A O 1
ATOM 641 N N . MET A 1 84 ? 2.911 -6.100 -6.358 1.00 95.62 84 MET A N 1
ATOM 642 C CA . MET A 1 84 ? 1.775 -5.515 -7.073 1.00 95.62 84 MET A CA 1
ATOM 643 C C . MET A 1 84 ? 2.150 -4.176 -7.719 1.00 95.62 84 MET A C 1
ATOM 645 O O . MET A 1 84 ? 1.841 -3.960 -8.887 1.00 95.62 84 MET A O 1
ATOM 649 N N . ALA A 1 85 ? 2.878 -3.315 -7.003 1.00 94.12 85 ALA A N 1
ATOM 650 C CA . ALA A 1 85 ? 3.341 -2.029 -7.521 1.00 94.12 85 ALA A CA 1
ATOM 651 C C . ALA A 1 85 ? 4.283 -2.214 -8.720 1.00 94.12 85 ALA A C 1
ATOM 653 O O . ALA A 1 85 ? 4.131 -1.541 -9.739 1.00 94.12 85 ALA A O 1
ATOM 654 N N . ALA A 1 86 ? 5.209 -3.176 -8.628 1.00 92.81 86 ALA A N 1
ATOM 655 C CA . ALA A 1 86 ? 6.087 -3.551 -9.730 1.00 92.81 86 ALA A CA 1
ATOM 656 C C . ALA A 1 86 ? 5.285 -3.996 -10.959 1.00 92.81 86 ALA A C 1
ATOM 658 O O . ALA A 1 86 ? 5.541 -3.492 -12.043 1.00 92.81 86 ALA A O 1
ATOM 659 N N . ALA A 1 87 ? 4.280 -4.862 -10.790 1.00 92.06 87 ALA A N 1
ATOM 660 C CA . ALA A 1 87 ? 3.453 -5.338 -11.900 1.00 92.06 87 ALA A CA 1
ATOM 661 C C . ALA A 1 87 ? 2.639 -4.210 -12.565 1.00 92.06 87 ALA A C 1
ATOM 663 O O . ALA A 1 87 ? 2.501 -4.177 -13.789 1.00 92.06 87 ALA A O 1
ATOM 664 N N . VAL A 1 88 ? 2.117 -3.261 -11.779 1.00 90.69 88 VAL A N 1
ATOM 665 C CA . VAL A 1 88 ? 1.424 -2.074 -12.313 1.00 90.69 88 VAL A CA 1
ATOM 666 C C . VAL A 1 88 ? 2.388 -1.208 -13.130 1.00 90.69 88 VAL A C 1
ATOM 668 O O . VAL A 1 88 ? 2.049 -0.791 -14.240 1.00 90.69 88 VAL A O 1
ATOM 671 N N . LEU A 1 89 ? 3.601 -0.976 -12.621 1.00 89.00 89 LEU A N 1
ATOM 672 C CA . LEU A 1 89 ? 4.643 -0.232 -13.333 1.00 89.00 89 LEU A CA 1
ATOM 673 C C . LEU A 1 89 ? 5.076 -0.954 -14.624 1.00 89.00 89 LEU A C 1
ATOM 675 O O . LEU A 1 89 ? 5.168 -0.318 -15.673 1.00 89.00 89 LEU A O 1
ATOM 679 N N . GLU A 1 90 ? 5.217 -2.279 -14.542 1.00 89.38 90 GLU A N 1
ATOM 680 C CA . GLU A 1 90 ? 5.268 -3.280 -15.621 1.00 89.38 90 GLU A CA 1
ATOM 681 C C . GLU A 1 90 ? 4.400 -2.908 -16.821 1.00 89.38 90 GLU A C 1
ATOM 683 O O . GLU A 1 90 ? 4.836 -2.581 -17.930 1.00 89.38 90 GLU A O 1
ATOM 688 N N . GLN A 1 91 ? 3.102 -2.931 -16.541 1.00 88.06 91 GLN A N 1
ATOM 689 C CA . GLN A 1 91 ? 2.052 -2.705 -17.523 1.00 88.06 91 GLN A CA 1
ATOM 690 C C . GLN A 1 91 ? 2.061 -1.273 -18.057 1.00 88.06 91 GLN A C 1
ATOM 692 O O . GLN A 1 91 ? 1.796 -1.056 -19.240 1.00 88.06 91 GLN A O 1
ATOM 697 N N . CYS A 1 92 ? 2.356 -0.283 -17.213 1.00 87.75 92 CYS A N 1
ATOM 698 C CA . CYS A 1 92 ? 2.493 1.103 -17.653 1.00 87.75 92 CYS A CA 1
ATOM 699 C C . CYS A 1 92 ? 3.632 1.262 -18.661 1.00 87.75 92 CYS A C 1
ATOM 701 O O . CYS A 1 92 ? 3.420 1.868 -19.711 1.00 87.75 92 CYS A O 1
ATOM 703 N N . TYR A 1 93 ? 4.795 0.678 -18.376 1.00 85.62 93 TYR A N 1
ATOM 704 C CA . TYR A 1 93 ? 5.947 0.728 -19.268 1.00 85.62 93 TYR A CA 1
ATOM 705 C C . TYR A 1 93 ? 5.660 0.018 -20.595 1.00 85.62 93 TYR A C 1
ATOM 707 O O . TYR A 1 93 ? 5.867 0.607 -21.653 1.00 85.62 93 TYR A O 1
ATOM 715 N N . ALA A 1 94 ? 5.078 -1.186 -20.554 1.00 86.81 94 ALA A N 1
ATOM 716 C CA . ALA A 1 94 ? 4.688 -1.924 -21.757 1.00 86.81 94 ALA A CA 1
ATOM 717 C C . ALA A 1 94 ? 3.679 -1.152 -22.632 1.00 86.81 94 ALA A C 1
ATOM 719 O O . ALA A 1 94 ? 3.777 -1.150 -23.857 1.00 86.81 94 ALA A O 1
ATOM 720 N N . ARG A 1 95 ? 2.711 -0.454 -22.019 1.00 86.50 95 ARG A N 1
ATOM 721 C CA . ARG A 1 95 ? 1.758 0.396 -22.756 1.00 86.50 95 ARG A CA 1
ATOM 722 C C . ARG A 1 95 ? 2.411 1.647 -23.336 1.00 86.50 95 ARG A C 1
ATOM 724 O O . ARG A 1 95 ? 2.001 2.086 -24.407 1.00 86.50 95 ARG A O 1
ATOM 731 N N . ALA A 1 96 ? 3.366 2.244 -22.627 1.00 87.00 96 ALA A N 1
ATOM 732 C CA . ALA A 1 96 ? 4.079 3.427 -23.097 1.00 87.00 96 ALA A CA 1
ATOM 733 C C . ALA A 1 96 ? 4.994 3.084 -24.282 1.00 87.00 96 ALA A C 1
ATOM 735 O O . ALA A 1 96 ? 4.923 3.749 -25.312 1.00 87.00 96 ALA A O 1
ATOM 736 N N . SER A 1 97 ? 5.766 1.999 -24.187 1.00 82.94 97 SER A N 1
ATOM 737 C CA . SER A 1 97 ? 6.650 1.543 -25.267 1.00 82.94 97 SER A CA 1
ATOM 738 C C . SER A 1 97 ? 5.883 1.096 -26.514 1.00 82.94 97 SER A C 1
ATOM 740 O O . SER A 1 97 ? 6.314 1.365 -27.631 1.00 82.94 97 SER A O 1
ATOM 742 N N . ALA A 1 98 ? 4.699 0.498 -26.352 1.00 78.06 98 ALA A N 1
ATOM 743 C CA . ALA A 1 98 ? 3.826 0.168 -27.480 1.00 78.06 98 ALA A CA 1
ATOM 744 C C . ALA A 1 98 ? 3.266 1.409 -28.207 1.00 78.06 98 ALA A C 1
ATOM 746 O O . ALA A 1 98 ? 2.905 1.319 -29.379 1.00 78.06 98 ALA A O 1
ATOM 747 N N . LYS A 1 99 ? 3.176 2.561 -27.526 1.00 70.75 99 LYS A N 1
ATOM 748 C CA . LYS A 1 99 ? 2.713 3.832 -28.109 1.00 70.75 99 LYS A CA 1
ATOM 749 C C . LYS A 1 99 ? 3.842 4.656 -28.730 1.00 70.75 99 LYS A C 1
ATOM 751 O O . LYS A 1 99 ? 3.565 5.471 -29.603 1.00 70.75 99 LYS A O 1
ATOM 756 N N . GLU A 1 100 ? 5.088 4.417 -28.328 1.00 60.75 100 GLU A N 1
ATOM 757 C CA . GLU A 1 100 ? 6.275 5.068 -28.884 1.00 60.75 100 GLU A CA 1
ATOM 758 C C . GLU A 1 100 ? 7.341 4.028 -29.272 1.00 60.75 100 GLU A C 1
ATOM 760 O O . GLU A 1 100 ? 8.236 3.740 -28.476 1.00 60.75 100 GLU A O 1
ATOM 765 N N . PRO A 1 101 ? 7.325 3.497 -30.515 1.00 56.97 101 PRO A N 1
ATOM 766 C CA . PRO A 1 101 ? 8.304 2.501 -30.959 1.00 56.97 101 PRO A CA 1
ATOM 767 C C . PRO A 1 101 ? 9.752 3.020 -31.019 1.00 56.97 101 PRO A C 1
ATOM 769 O O . PRO A 1 101 ? 10.647 2.279 -31.414 1.00 56.97 101 PRO A O 1
ATOM 772 N N . ASN A 1 102 ? 9.997 4.292 -30.685 1.00 60.31 102 ASN A N 1
ATOM 773 C CA . ASN A 1 102 ? 11.280 4.943 -30.904 1.00 60.31 102 ASN A CA 1
ATOM 774 C C . ASN A 1 102 ? 11.653 5.947 -29.801 1.00 60.31 102 ASN A C 1
ATOM 776 O O . ASN A 1 102 ? 11.910 7.119 -30.072 1.00 60.31 102 ASN A O 1
ATOM 780 N N . ARG A 1 103 ? 11.729 5.486 -28.546 1.00 58.53 103 ARG A N 1
ATOM 781 C CA . ARG A 1 103 ? 12.684 6.049 -27.577 1.00 58.53 103 ARG A CA 1
ATOM 782 C C . ARG A 1 103 ? 12.907 5.120 -26.388 1.00 58.53 103 ARG A C 1
ATOM 784 O O . ARG A 1 103 ? 12.126 5.103 -25.448 1.00 58.53 103 ARG A O 1
ATOM 791 N N . GLN A 1 104 ? 14.036 4.420 -26.413 1.00 54.53 104 GLN A N 1
ATOM 792 C CA . GLN A 1 104 ? 14.957 4.363 -25.274 1.00 54.53 104 GLN A CA 1
ATOM 793 C C . GLN A 1 104 ? 16.314 3.842 -25.759 1.00 54.53 104 GLN A C 1
ATOM 795 O O . GLN A 1 104 ? 16.670 2.680 -25.611 1.00 54.53 104 GLN A O 1
ATOM 800 N N . ALA A 1 105 ? 17.059 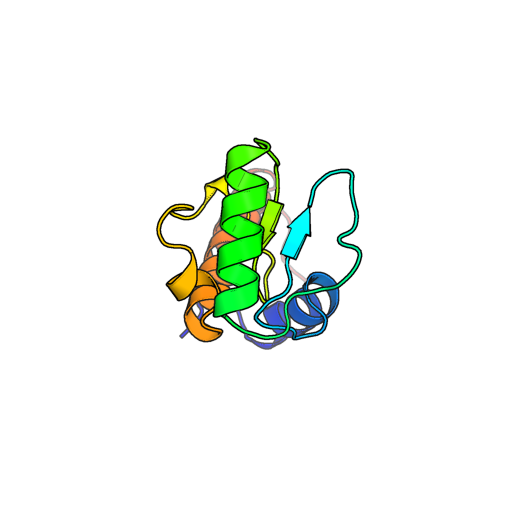4.750 -26.385 1.00 44.22 105 ALA A N 1
ATOM 801 C CA . ALA A 1 105 ? 18.510 4.704 -26.425 1.00 44.22 105 ALA A CA 1
ATOM 802 C C . ALA A 1 105 ? 18.993 6.056 -25.894 1.00 44.22 105 ALA A C 1
ATOM 804 O O . ALA A 1 105 ? 18.990 7.050 -26.622 1.00 44.22 105 ALA A O 1
ATOM 805 N N . ALA A 1 106 ? 19.276 6.087 -24.595 1.00 35.06 106 ALA A N 1
ATOM 806 C CA . ALA A 1 106 ? 20.215 6.978 -23.921 1.00 35.06 106 ALA A CA 1
ATOM 807 C C . ALA A 1 106 ? 20.433 6.426 -22.509 1.00 35.06 106 ALA A C 1
ATOM 809 O O . ALA A 1 106 ? 19.415 6.250 -21.801 1.00 35.06 106 ALA A O 1
#

pLDDT: mean 90.19, std 13.65, range [35.06, 98.69]

Sequence (106 aa):
APSIHPATLTPIVKTESSFNPYAIGVVGKVLPRQPQSLDEAVLVVKQLVEEGANFSIGLGQINRQHFDVNRPEPVFEPCTNLRMAAAVLEQCYARASAKEPNRQAA

InterPro domains:
  IPR008258 Transglycosylase SLT domain 1 [PF01464] (3-97)
  IPR023346 Lysozyme-like domain superfamily [SSF53955] (4-96)

Foldseek 3Di:
DQPDDVVVLVVLLCVQAVQQLLDKAWPPDDDPDTDPDLVSSLVVLVVCVVVVTWMFGGRNRHTPVQDDSVDCSQCSVHVSVSNNSSVVVVVVVVVVCVVPVDDDDD

Organism: NCBI:txid251724

Secondary structure (DSSP, 8-state):
--SS-HHHHHHHHHHHHTT-TT-EEETTB--SS--SSHHHHHHHHHHHHHTT--EEETTTTEEGGGS-TTS-HHHHSHHHHHHHHHHHHHHHHHHHHHH-TT----

Radius of gyration: 15.05 Å; chains: 1; bounding box: 40×25×44 Å